Protein AF-A0A6V8KEJ3-F1 (afdb_monomer_lite)

Foldseek 3Di:
DAWACPVVVVLLVVADPVANVVSVVVNVLLVVCVVVLLFTWDWDQDPQRKIKIARHGPLDRHDQWIWIDHNPDTFIAGDVVLCVQAPVVLQVQLCVQQVHHRDHPDGHRDQDPSNSVSSSVSSVRRNVSSPDDD

pLDDT: mean 94.48, std 9.2, range [41.25, 98.75]

Structure (mmCIF, N/CA/C/O backbone):
data_AF-A0A6V8KEJ3-F1
#
_entry.id   AF-A0A6V8KEJ3-F1
#
loop_
_atom_site.group_PDB
_atom_site.id
_atom_site.type_symbol
_atom_site.label_atom_id
_atom_site.label_alt_id
_atom_site.label_comp_id
_atom_site.label_asym_id
_atom_site.label_entity_id
_atom_site.label_seq_id
_atom_site.pdbx_PDB_ins_code
_atom_site.Cartn_x
_atom_site.Cartn_y
_atom_site.Cartn_z
_atom_site.occupancy
_atom_site.B_iso_or_equiv
_atom_site.auth_seq_id
_atom_site.auth_comp_id
_atom_site.auth_asym_id
_atom_site.auth_atom_id
_atom_site.pdbx_PDB_model_num
ATOM 1 N N . MET A 1 1 ? -12.692 -4.244 -13.136 1.00 90.00 1 MET A N 1
ATOM 2 C CA . MET A 1 1 ? -11.832 -4.615 -11.987 1.00 90.00 1 MET A CA 1
ATOM 3 C C . MET A 1 1 ? -11.813 -6.137 -11.899 1.00 90.00 1 MET A C 1
ATOM 5 O O . MET A 1 1 ? -12.783 -6.740 -12.338 1.00 90.00 1 MET A O 1
ATOM 9 N N . TYR A 1 2 ? -10.733 -6.749 -11.419 1.00 96.62 2 TYR A N 1
ATOM 10 C CA . TYR A 1 2 ? -10.567 -8.205 -11.335 1.00 96.62 2 TYR A CA 1
ATOM 11 C C . TYR A 1 2 ? -10.425 -8.635 -9.869 1.00 96.62 2 TYR A C 1
ATOM 13 O O . TYR A 1 2 ? -9.788 -7.902 -9.111 1.00 96.62 2 TYR A O 1
ATOM 21 N N . PRO A 1 3 ? -10.986 -9.784 -9.458 1.00 96.56 3 PRO A N 1
ATOM 22 C CA . PRO A 1 3 ? -10.801 -10.297 -8.104 1.00 96.56 3 PRO A CA 1
ATOM 23 C C . PRO A 1 3 ? -9.359 -10.777 -7.879 1.00 96.56 3 PRO A C 1
ATOM 25 O O . PRO A 1 3 ? -8.720 -11.300 -8.797 1.00 96.56 3 PRO A O 1
ATOM 28 N N . GLY A 1 4 ? -8.866 -10.605 -6.653 1.00 97.19 4 GLY A N 1
ATOM 29 C CA . GLY A 1 4 ? -7.565 -11.096 -6.209 1.00 97.19 4 GLY A CA 1
ATOM 30 C C . GLY A 1 4 ? -6.362 -10.407 -6.859 1.00 97.19 4 GLY A C 1
ATOM 31 O O . GLY A 1 4 ? -6.473 -9.377 -7.535 1.00 97.19 4 GLY A O 1
ATOM 32 N N . SER A 1 5 ? -5.191 -11.011 -6.659 1.00 97.81 5 SER A N 1
ATOM 33 C CA . SER A 1 5 ? -3.888 -10.564 -7.169 1.00 97.81 5 SER A CA 1
ATOM 34 C C . SER A 1 5 ? -3.500 -11.173 -8.520 1.00 97.81 5 SER A C 1
ATOM 36 O O . SER A 1 5 ? -2.543 -10.714 -9.137 1.00 97.81 5 SER A O 1
ATOM 38 N N . GLY A 1 6 ? -4.216 -12.183 -9.031 1.00 97.56 6 GLY A N 1
ATOM 39 C CA . GLY A 1 6 ? -3.754 -12.980 -10.180 1.00 97.56 6 GLY A CA 1
ATOM 40 C C . GLY A 1 6 ? -3.442 -12.157 -11.440 1.00 97.56 6 GLY A C 1
ATOM 41 O O . GLY A 1 6 ? -2.420 -12.362 -12.093 1.00 97.56 6 GLY A O 1
ATOM 42 N N . LYS A 1 7 ? -4.276 -11.156 -11.762 1.00 96.44 7 LYS A N 1
ATOM 43 C CA . LYS A 1 7 ? -4.020 -10.245 -12.897 1.00 96.44 7 LYS A CA 1
ATOM 44 C C . LYS A 1 7 ? -2.881 -9.257 -12.641 1.00 96.44 7 LYS A C 1
ATOM 46 O O . LYS A 1 7 ? -2.324 -8.762 -13.623 1.00 96.44 7 LYS A O 1
ATOM 51 N N . PHE A 1 8 ? -2.582 -8.963 -11.376 1.00 97.62 8 PHE A N 1
ATOM 52 C CA . PHE A 1 8 ? -1.453 -8.140 -10.956 1.00 97.62 8 PHE A CA 1
ATOM 53 C C . PHE A 1 8 ? -0.150 -8.941 -11.040 1.00 97.62 8 PHE A C 1
ATOM 55 O O . PHE A 1 8 ? 0.785 -8.475 -11.680 1.00 97.62 8 PHE A O 1
ATOM 62 N N . ARG A 1 9 ? -0.120 -10.186 -10.537 1.00 96.88 9 ARG A N 1
ATOM 63 C CA . ARG A 1 9 ? 1.034 -11.096 -10.681 1.00 96.88 9 ARG A CA 1
ATOM 64 C C . ARG A 1 9 ? 1.427 -11.298 -12.143 1.00 96.88 9 ARG A C 1
ATOM 66 O O . ARG A 1 9 ? 2.577 -11.075 -12.492 1.00 96.88 9 ARG A O 1
ATOM 73 N N . ALA A 1 10 ? 0.456 -11.563 -13.017 1.00 95.12 10 ALA A N 1
ATOM 74 C CA . ALA A 1 10 ? 0.720 -11.678 -14.454 1.00 95.12 10 ALA A CA 1
ATOM 75 C C . ALA A 1 10 ? 1.298 -10.392 -15.086 1.00 95.12 10 ALA A C 1
ATOM 77 O O . ALA A 1 10 ? 1.974 -10.457 -16.107 1.00 95.12 10 ALA A O 1
ATOM 78 N N . ALA A 1 11 ? 1.010 -9.213 -14.519 1.00 93.06 11 ALA A N 1
ATOM 79 C CA . ALA A 1 11 ? 1.604 -7.955 -14.972 1.00 93.06 11 ALA A CA 1
ATOM 80 C C . ALA A 1 11 ? 3.029 -7.762 -14.420 1.00 93.06 11 ALA A C 1
ATOM 82 O O . ALA A 1 11 ? 3.881 -7.209 -15.110 1.00 93.06 11 ALA A O 1
ATOM 83 N N . MET A 1 12 ? 3.310 -8.260 -13.211 1.00 93.69 12 MET A N 1
ATOM 84 C CA . MET A 1 12 ? 4.653 -8.244 -12.621 1.00 93.69 12 MET A CA 1
ATOM 85 C C . MET A 1 12 ? 5.661 -9.075 -13.415 1.00 93.69 12 MET A C 1
ATOM 87 O O . MET A 1 12 ? 6.820 -8.681 -13.492 1.00 93.69 12 MET A O 1
ATOM 91 N N . ASP A 1 13 ? 5.229 -10.177 -14.033 1.00 90.88 13 ASP A N 1
ATOM 92 C CA . ASP A 1 13 ? 6.097 -11.013 -14.880 1.00 90.88 13 ASP A CA 1
ATOM 93 C C . ASP A 1 13 ? 6.652 -10.241 -16.092 1.00 90.88 13 ASP A C 1
ATOM 95 O O . ASP A 1 13 ? 7.681 -10.604 -16.655 1.00 90.88 13 ASP A O 1
ATOM 99 N N . GLN A 1 14 ? 5.984 -9.148 -16.477 1.00 90.50 14 GLN A N 1
ATOM 100 C CA . GLN A 1 14 ? 6.393 -8.245 -17.556 1.00 90.50 14 GLN A CA 1
ATOM 101 C C . GLN A 1 14 ? 7.065 -6.965 -17.033 1.00 90.50 14 GLN A C 1
ATOM 103 O O . GLN A 1 14 ? 7.455 -6.106 -17.826 1.00 90.50 14 GLN A O 1
ATOM 108 N N . ALA A 1 15 ? 7.176 -6.799 -15.712 1.00 92.31 15 ALA A N 1
ATOM 109 C CA . ALA A 1 15 ? 7.758 -5.607 -15.116 1.00 92.31 15 ALA A CA 1
ATOM 110 C C . ALA A 1 15 ? 9.294 -5.618 -15.237 1.00 92.31 15 ALA A C 1
ATOM 112 O O . ALA A 1 15 ? 9.915 -6.686 -15.155 1.00 92.31 15 ALA A O 1
ATOM 113 N N . PRO A 1 16 ? 9.923 -4.434 -15.367 1.00 94.50 16 PRO A N 1
ATOM 114 C CA . PRO A 1 16 ? 11.373 -4.287 -15.306 1.00 94.50 16 PRO A CA 1
ATOM 115 C C . PRO A 1 16 ? 11.993 -4.985 -14.087 1.00 94.50 16 PRO A C 1
ATOM 117 O O . PRO A 1 16 ? 11.424 -4.976 -12.992 1.00 94.50 16 PRO A O 1
ATOM 120 N N . ALA A 1 17 ? 13.163 -5.599 -14.280 1.00 94.38 17 ALA A N 1
ATOM 121 C CA . ALA A 1 17 ? 13.802 -6.457 -13.280 1.00 94.38 17 ALA A CA 1
ATOM 122 C C . ALA A 1 17 ? 14.095 -5.738 -11.949 1.00 94.38 17 ALA A C 1
ATOM 124 O O . ALA A 1 17 ? 14.042 -6.356 -10.890 1.00 94.38 17 ALA A O 1
ATOM 125 N N . ASP A 1 18 ? 14.344 -4.429 -11.988 1.00 94.31 18 ASP A N 1
ATOM 126 C CA . ASP A 1 18 ? 14.558 -3.569 -10.821 1.00 94.31 18 ASP A CA 1
ATOM 127 C C . ASP A 1 18 ? 13.282 -3.347 -9.986 1.00 9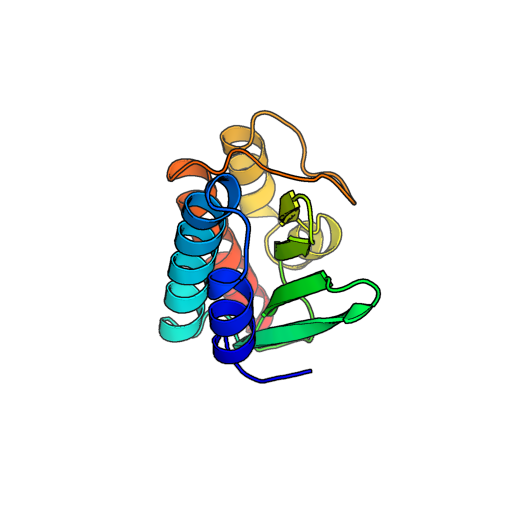4.31 18 ASP A C 1
ATOM 129 O O . ASP A 1 18 ? 13.360 -3.096 -8.783 1.00 94.31 18 ASP A O 1
ATOM 133 N N . GLN A 1 19 ? 12.097 -3.491 -10.586 1.00 95.81 19 GLN A N 1
ATOM 134 C CA . GLN A 1 19 ? 10.806 -3.341 -9.904 1.00 95.81 19 GLN A CA 1
ATOM 135 C C . GLN A 1 19 ? 10.309 -4.646 -9.274 1.00 95.81 19 GLN A C 1
ATOM 137 O O . GLN A 1 19 ? 9.569 -4.617 -8.284 1.00 95.81 19 GLN A O 1
ATOM 142 N N . GLN A 1 20 ? 10.701 -5.797 -9.830 1.00 95.25 20 GLN A N 1
ATOM 143 C CA . GLN A 1 20 ? 10.188 -7.106 -9.419 1.00 95.25 20 GLN A CA 1
ATOM 144 C C . GLN A 1 20 ? 10.385 -7.420 -7.924 1.00 95.25 20 GLN A C 1
ATOM 146 O O . GLN A 1 20 ? 9.434 -7.930 -7.324 1.00 95.25 20 GLN A O 1
ATOM 151 N N . PRO A 1 21 ? 11.528 -7.105 -7.273 1.00 96.00 21 PRO A N 1
ATOM 152 C CA . PRO A 1 21 ? 11.703 -7.380 -5.847 1.00 96.00 21 PRO A CA 1
ATOM 153 C C . PRO A 1 21 ? 10.692 -6.638 -4.966 1.00 96.00 21 PRO A C 1
ATOM 155 O O . PRO A 1 21 ? 10.097 -7.234 -4.066 1.00 96.00 21 PRO A O 1
ATOM 158 N N . LEU A 1 22 ? 10.454 -5.351 -5.249 1.00 97.25 22 LEU A N 1
ATOM 159 C CA . LEU A 1 22 ? 9.480 -4.543 -4.515 1.00 97.25 22 LEU A CA 1
ATOM 160 C C . LEU A 1 22 ? 8.052 -5.034 -4.774 1.00 97.25 22 LEU A C 1
ATOM 162 O O . LEU A 1 22 ? 7.291 -5.228 -3.828 1.00 97.25 22 LEU A O 1
ATOM 166 N N . LEU A 1 23 ? 7.697 -5.265 -6.042 1.00 98.12 23 LEU A N 1
ATOM 167 C CA . LEU A 1 23 ? 6.367 -5.743 -6.423 1.00 98.12 23 LEU A CA 1
ATOM 168 C C . LEU A 1 23 ? 6.050 -7.100 -5.793 1.00 98.12 23 LEU A C 1
ATOM 170 O O . LEU A 1 23 ? 4.939 -7.298 -5.304 1.00 98.12 23 LEU A O 1
ATOM 174 N N . ARG A 1 24 ? 7.027 -8.013 -5.756 1.00 97.94 24 ARG A N 1
ATOM 175 C CA . ARG A 1 24 ? 6.893 -9.319 -5.102 1.00 97.94 24 ARG A CA 1
ATOM 176 C C . ARG A 1 24 ? 6.647 -9.156 -3.611 1.00 97.94 24 ARG A C 1
ATOM 178 O O . ARG A 1 24 ? 5.623 -9.623 -3.132 1.00 97.94 24 ARG A O 1
ATOM 185 N N . ARG A 1 25 ? 7.496 -8.393 -2.914 1.00 98.06 25 ARG A N 1
ATOM 186 C CA . ARG A 1 25 ? 7.335 -8.124 -1.476 1.00 98.06 25 ARG A CA 1
ATOM 187 C C . ARG A 1 25 ? 5.955 -7.548 -1.142 1.00 98.06 25 ARG A C 1
ATOM 189 O O . ARG A 1 25 ? 5.305 -8.019 -0.215 1.00 98.06 25 ARG A O 1
ATOM 196 N N . LEU A 1 26 ? 5.507 -6.540 -1.891 1.00 98.62 26 LEU A N 1
ATOM 197 C CA . LEU A 1 26 ? 4.214 -5.891 -1.663 1.00 98.62 26 LEU A CA 1
ATOM 198 C C . LEU A 1 26 ? 3.028 -6.811 -1.973 1.00 98.62 26 LEU A C 1
ATOM 200 O O . LEU A 1 26 ? 2.037 -6.791 -1.248 1.00 98.62 26 LEU A O 1
ATOM 204 N N . THR A 1 27 ? 3.125 -7.621 -3.028 1.00 98.62 27 THR A N 1
ATOM 205 C CA . THR A 1 27 ? 2.061 -8.562 -3.405 1.00 98.62 27 THR A CA 1
ATOM 206 C C . THR A 1 27 ? 1.952 -9.701 -2.400 1.00 98.62 27 THR A C 1
ATOM 208 O O . THR A 1 27 ? 0.847 -10.005 -1.964 1.00 98.62 27 THR A O 1
ATOM 211 N N . ASP A 1 28 ? 3.080 -10.274 -1.975 1.00 98.62 28 ASP A N 1
ATOM 212 C CA . ASP A 1 28 ? 3.110 -11.347 -0.977 1.00 98.62 28 ASP A CA 1
ATOM 213 C C . ASP A 1 28 ? 2.525 -10.862 0.361 1.00 98.62 28 ASP A C 1
ATOM 215 O O . ASP A 1 28 ? 1.718 -11.554 0.977 1.00 98.62 28 ASP A O 1
ATOM 219 N N . TRP A 1 29 ? 2.867 -9.642 0.790 1.00 98.75 29 TRP A N 1
ATOM 220 C CA . TRP A 1 29 ? 2.258 -9.017 1.969 1.00 98.75 29 TRP A CA 1
ATOM 221 C C . TRP A 1 29 ? 0.745 -8.813 1.808 1.00 98.75 29 TRP A C 1
ATOM 223 O O . TRP A 1 29 ? -0.025 -9.140 2.710 1.00 98.75 29 TRP A O 1
ATOM 233 N N . ALA A 1 30 ? 0.298 -8.302 0.661 1.00 98.69 30 ALA A N 1
ATOM 234 C CA . ALA A 1 30 ? -1.119 -8.057 0.411 1.00 98.69 30 ALA A CA 1
ATOM 235 C C . ALA A 1 30 ? -1.943 -9.359 0.418 1.00 98.69 30 ALA A C 1
ATOM 237 O O . ALA A 1 30 ? -3.054 -9.380 0.942 1.00 98.69 30 ALA A O 1
ATOM 238 N N . GLU A 1 31 ? -1.392 -10.451 -0.114 1.00 98.75 31 GLU A N 1
ATOM 239 C CA . GLU A 1 31 ? -2.015 -11.780 -0.078 1.00 98.75 31 GLU A CA 1
ATOM 240 C C . GLU A 1 31 ? -2.070 -12.370 1.331 1.00 98.75 31 GLU A C 1
ATOM 242 O O . GLU A 1 31 ? -3.049 -13.028 1.671 1.00 98.75 31 GLU A O 1
ATOM 247 N N . GLN A 1 32 ? -1.080 -12.095 2.185 1.00 98.62 32 GLN A N 1
ATOM 248 C CA . GLN A 1 32 ? -1.149 -12.485 3.597 1.00 98.62 32 GLN A CA 1
ATOM 249 C C .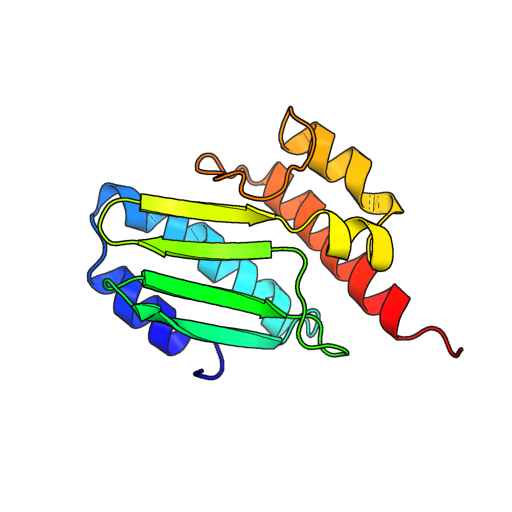 GLN A 1 32 ? -2.297 -11.778 4.330 1.00 98.62 32 GLN A C 1
ATOM 251 O O . GLN A 1 32 ? -2.967 -12.396 5.156 1.00 98.62 32 GLN A O 1
ATOM 256 N N . LEU A 1 33 ? -2.563 -10.504 4.017 1.00 98.50 33 LEU A N 1
ATOM 257 C CA . LEU A 1 33 ? -3.719 -9.792 4.571 1.00 98.50 33 LEU A CA 1
ATOM 258 C C . LEU A 1 33 ? -5.048 -10.400 4.103 1.00 98.50 33 LEU A C 1
ATOM 260 O O . LEU A 1 33 ? -5.977 -10.522 4.902 1.00 98.50 33 LEU A O 1
ATOM 264 N N . ASP A 1 34 ? -5.135 -10.768 2.823 1.00 98.31 34 ASP A N 1
ATOM 265 C CA . ASP A 1 34 ? -6.324 -11.377 2.207 1.00 98.31 34 ASP A CA 1
ATOM 266 C C . ASP A 1 34 ? -6.612 -12.747 2.828 1.00 98.31 34 ASP A C 1
ATOM 268 O O . ASP A 1 34 ? -7.718 -13.011 3.294 1.00 98.31 34 ASP A O 1
ATOM 272 N N . ALA A 1 35 ? -5.574 -13.580 2.951 1.00 98.25 35 ALA A N 1
ATOM 273 C CA . ALA A 1 35 ? -5.650 -14.891 3.589 1.00 98.25 35 ALA A CA 1
ATOM 274 C C . ALA A 1 35 ? -6.051 -14.806 5.072 1.00 98.25 35 ALA A C 1
ATOM 276 O O . ALA A 1 35 ? -6.709 -15.706 5.589 1.00 98.25 35 ALA A O 1
ATOM 277 N N . ALA A 1 36 ? -5.690 -13.717 5.755 1.00 97.31 36 ALA A N 1
ATOM 278 C CA . ALA A 1 36 ? -6.103 -13.447 7.128 1.00 97.31 36 ALA A CA 1
ATOM 279 C C . ALA A 1 36 ? -7.510 -12.824 7.246 1.00 97.31 36 ALA A C 1
ATOM 281 O O . ALA A 1 36 ? -7.927 -12.473 8.350 1.00 97.31 36 ALA A O 1
ATOM 282 N N . GLY A 1 37 ? -8.230 -12.638 6.133 1.00 96.62 37 GLY A N 1
ATOM 283 C CA . GLY A 1 37 ? -9.559 -12.023 6.102 1.00 96.62 37 GLY A CA 1
ATOM 284 C C . GLY A 1 37 ? -9.567 -10.531 6.448 1.00 96.62 37 GLY A C 1
ATOM 285 O O . GLY A 1 37 ? -10.626 -9.971 6.730 1.00 96.62 37 GLY A O 1
ATOM 286 N N . MET A 1 38 ? -8.401 -9.873 6.452 1.00 97.44 38 MET A N 1
ATOM 287 C CA . MET A 1 38 ? -8.290 -8.452 6.796 1.00 97.44 38 MET A CA 1
ATOM 288 C C . MET A 1 38 ? -8.626 -7.532 5.620 1.00 97.44 38 MET A C 1
ATOM 290 O O . MET A 1 38 ? -8.972 -6.367 5.815 1.00 97.44 38 MET A O 1
ATOM 294 N N . VAL A 1 39 ? -8.505 -8.041 4.397 1.00 98.19 39 VAL A N 1
ATOM 295 C CA . VAL A 1 39 ? -8.809 -7.315 3.166 1.00 98.19 39 VAL A CA 1
ATOM 296 C C . VAL A 1 39 ? -9.515 -8.230 2.176 1.00 98.19 39 VAL A C 1
ATOM 298 O O . VAL A 1 39 ? -9.522 -9.444 2.339 1.00 98.19 39 VAL A O 1
ATOM 301 N N . VAL A 1 40 ? -10.085 -7.622 1.141 1.00 98.00 40 VAL A N 1
ATOM 302 C CA . VAL A 1 40 ? -10.476 -8.281 -0.101 1.00 98.00 40 VAL A CA 1
ATOM 303 C C . VAL A 1 40 ? -9.622 -7.691 -1.213 1.00 98.00 40 VAL A C 1
ATOM 305 O O . VAL A 1 40 ? -9.748 -6.505 -1.549 1.00 98.00 40 VAL A O 1
ATOM 308 N N . LEU A 1 41 ? -8.740 -8.500 -1.795 1.00 98.25 41 LEU A N 1
ATOM 309 C CA . LEU A 1 41 ? -7.887 -8.046 -2.886 1.00 98.25 41 LEU A CA 1
ATOM 310 C C . LEU A 1 41 ? -8.672 -7.836 -4.177 1.00 98.25 41 LEU A C 1
ATOM 312 O O . LEU A 1 41 ? -9.433 -8.689 -4.639 1.00 98.25 41 LEU A O 1
ATOM 316 N N . LYS A 1 42 ? -8.413 -6.696 -4.817 1.00 98.12 42 LYS A N 1
ATOM 317 C CA . LYS A 1 42 ? -8.878 -6.407 -6.173 1.00 98.12 42 LYS A CA 1
ATOM 318 C C . LYS A 1 42 ? -7.730 -5.879 -7.023 1.00 98.12 42 LYS A C 1
ATOM 320 O O . LYS A 1 42 ? -6.971 -5.015 -6.594 1.00 98.12 42 LYS A O 1
ATOM 325 N N . THR A 1 43 ? -7.642 -6.336 -8.263 1.00 98.38 43 THR A N 1
ATOM 326 C CA . THR A 1 43 ? -6.730 -5.782 -9.265 1.00 98.38 43 THR A CA 1
ATOM 327 C C . THR A 1 43 ? -7.482 -4.832 -10.195 1.00 98.38 43 THR A C 1
ATOM 329 O O . THR A 1 43 ? -8.527 -5.176 -10.756 1.00 98.38 43 THR A O 1
ATOM 332 N N . TYR A 1 44 ? -6.932 -3.647 -10.440 1.00 96.81 44 TYR A N 1
ATOM 333 C CA . TYR A 1 44 ? -7.432 -2.719 -11.450 1.00 96.81 44 TYR A CA 1
ATOM 334 C C . TYR A 1 44 ? -6.390 -2.506 -12.551 1.00 96.81 44 TYR A C 1
ATOM 336 O O . TYR A 1 44 ? -5.223 -2.255 -12.279 1.00 96.81 44 TYR A O 1
ATOM 344 N N . ARG A 1 45 ? -6.820 -2.616 -13.812 1.00 94.88 45 ARG A N 1
ATOM 345 C CA . ARG A 1 45 ? -6.017 -2.236 -14.979 1.00 94.88 45 ARG A CA 1
ATOM 346 C C . ARG A 1 45 ? -6.506 -0.879 -15.452 1.00 94.88 45 ARG A C 1
ATOM 348 O O . ARG A 1 45 ? -7.639 -0.762 -15.916 1.00 94.88 45 ARG A O 1
ATOM 355 N N . GLY A 1 46 ? -5.670 0.129 -15.263 1.00 89.44 46 GLY A N 1
ATOM 356 C CA . GLY A 1 46 ? -5.911 1.487 -15.710 1.00 89.44 46 GLY A CA 1
ATOM 357 C C . GLY A 1 46 ? -5.432 1.726 -17.137 1.00 89.44 46 GLY A C 1
ATOM 358 O O . GLY A 1 46 ? -5.076 0.812 -17.882 1.00 89.44 46 GLY A O 1
ATOM 359 N N . LYS A 1 47 ? -5.415 3.006 -17.510 1.00 88.88 47 LYS A N 1
ATOM 360 C CA . LYS A 1 47 ? -4.811 3.477 -18.760 1.00 88.88 47 LYS A CA 1
ATOM 361 C C . LYS A 1 47 ? -3.281 3.397 -18.668 1.00 88.88 47 LYS A C 1
ATOM 363 O O . LYS A 1 47 ? -2.730 3.234 -17.583 1.00 88.88 47 LYS A O 1
ATOM 368 N N . ASN A 1 48 ? -2.597 3.548 -19.803 1.00 88.69 48 ASN A N 1
ATOM 369 C CA . ASN A 1 48 ? -1.133 3.670 -19.879 1.00 88.69 48 ASN A CA 1
ATOM 370 C C . ASN A 1 48 ? -0.364 2.501 -19.237 1.00 88.69 48 ASN A C 1
ATOM 372 O O . ASN A 1 48 ? 0.691 2.707 -18.643 1.00 88.69 48 ASN A O 1
ATOM 376 N N . ALA A 1 49 ? -0.914 1.285 -19.338 1.00 88.81 49 ALA A N 1
ATOM 377 C CA . ALA A 1 49 ? -0.340 0.068 -18.759 1.00 88.81 49 ALA A CA 1
ATOM 378 C C . ALA A 1 49 ? -0.084 0.152 -17.238 1.00 88.81 49 ALA A C 1
ATOM 380 O O . ALA A 1 49 ? 0.794 -0.527 -16.711 1.00 88.81 49 ALA A O 1
ATOM 381 N N . ILE A 1 50 ? -0.871 0.970 -16.530 1.00 95.00 50 ILE A N 1
ATOM 382 C CA . ILE A 1 50 ? -0.873 1.005 -15.069 1.00 95.00 50 ILE A CA 1
ATOM 383 C C . ILE A 1 50 ? -1.738 -0.148 -14.564 1.00 95.00 50 ILE A C 1
ATOM 385 O O . ILE A 1 50 ? -2.940 -0.199 -14.840 1.00 95.00 50 ILE A O 1
ATOM 389 N N . THR A 1 51 ? -1.150 -1.041 -13.779 1.00 97.50 51 THR A N 1
ATOM 390 C CA . THR A 1 51 ? -1.882 -2.062 -13.028 1.00 97.50 51 THR A CA 1
ATOM 391 C C . THR A 1 51 ? -1.761 -1.744 -11.545 1.00 97.50 51 THR A C 1
ATOM 393 O O . THR A 1 51 ? -0.678 -1.430 -11.060 1.00 97.50 51 THR A O 1
ATOM 396 N N . THR A 1 52 ? -2.864 -1.804 -10.804 1.00 98.12 52 THR A N 1
ATOM 397 C CA . THR A 1 52 ? -2.861 -1.595 -9.354 1.00 98.12 52 THR A CA 1
ATOM 398 C C . THR A 1 52 ? -3.437 -2.790 -8.618 1.00 98.12 52 THR A C 1
ATOM 400 O O . THR A 1 52 ? -4.395 -3.414 -9.083 1.00 98.12 52 THR A O 1
ATOM 403 N N . LEU A 1 53 ? -2.855 -3.094 -7.461 1.00 98.69 53 LEU A N 1
ATOM 404 C CA . LEU A 1 53 ? -3.403 -4.030 -6.488 1.00 98.69 53 LEU A CA 1
ATOM 405 C C . LEU A 1 53 ? -3.975 -3.234 -5.317 1.00 98.69 53 LEU A C 1
ATOM 407 O O . LEU A 1 53 ? -3.342 -2.316 -4.788 1.00 98.69 53 LEU A O 1
ATOM 411 N N . LEU A 1 54 ? -5.205 -3.575 -4.953 1.00 98.44 54 LEU A N 1
ATOM 412 C CA . LEU A 1 54 ? -6.039 -2.839 -4.018 1.00 98.44 54 LEU A CA 1
ATOM 413 C C . LEU A 1 54 ? -6.419 -3.762 -2.852 1.00 98.44 54 LEU A C 1
ATOM 415 O O . LEU A 1 54 ? -7.382 -4.519 -2.983 1.00 98.44 54 LEU A O 1
ATOM 419 N N . PRO A 1 55 ? -5.697 -3.706 -1.722 1.00 98.25 55 PRO A N 1
ATOM 420 C CA . PRO A 1 55 ? -6.129 -4.309 -0.465 1.00 98.25 55 PRO A CA 1
ATOM 421 C C . PRO A 1 55 ? -7.273 -3.474 0.124 1.00 98.25 55 PRO A C 1
ATOM 423 O O . PRO A 1 55 ? -7.051 -2.475 0.806 1.00 98.25 55 PRO A O 1
ATOM 426 N N . ARG A 1 56 ? -8.518 -3.818 -0.222 1.00 97.88 56 ARG A N 1
ATOM 427 C CA . ARG A 1 56 ? -9.716 -3.102 0.247 1.00 97.88 56 ARG A CA 1
ATOM 428 C C . ARG A 1 56 ? -10.205 -3.702 1.558 1.00 97.88 56 ARG A C 1
ATOM 430 O O . ARG A 1 56 ? -10.123 -4.908 1.741 1.00 97.88 56 ARG A O 1
ATOM 437 N N . LEU A 1 57 ? -10.736 -2.881 2.453 1.00 97.06 57 LEU A N 1
ATOM 438 C CA . LEU A 1 57 ? -11.404 -3.355 3.659 1.00 97.06 57 LEU A CA 1
ATOM 439 C C . LEU A 1 57 ? -12.660 -4.162 3.273 1.00 97.06 57 LEU A C 1
ATOM 441 O O . LEU A 1 57 ? -13.334 -3.800 2.312 1.00 97.06 57 LEU A O 1
ATOM 445 N N . PRO A 1 58 ? -13.028 -5.224 4.009 1.00 94.69 58 PRO A N 1
ATOM 446 C CA . PRO A 1 58 ? -14.206 -6.029 3.669 1.00 94.69 58 PRO A CA 1
ATOM 447 C C . PRO A 1 58 ? -15.535 -5.260 3.743 1.00 94.69 58 PRO A C 1
ATOM 449 O O . PRO A 1 58 ? -16.504 -5.633 3.088 1.00 94.69 58 PRO A O 1
ATOM 452 N N . THR A 1 59 ? -15.589 -4.190 4.540 1.00 90.44 59 THR A N 1
ATOM 453 C CA . THR A 1 59 ? -16.814 -3.437 4.851 1.00 90.44 59 THR A CA 1
ATOM 454 C C . THR A 1 59 ? -17.056 -2.231 3.944 1.00 90.44 59 THR A C 1
ATOM 456 O O . THR A 1 59 ? -18.122 -1.624 4.008 1.00 90.44 59 THR A O 1
ATOM 459 N N . GLU A 1 60 ? -16.093 -1.851 3.103 1.00 89.50 60 GLU A N 1
ATOM 460 C CA . GLU A 1 60 ? -16.229 -0.711 2.198 1.00 89.50 60 GLU A CA 1
ATOM 461 C C . GLU A 1 60 ? -15.299 -0.828 0.991 1.00 89.50 60 GLU A C 1
ATOM 463 O O . GLU A 1 60 ? -14.258 -1.474 1.041 1.00 89.50 60 GLU A O 1
ATOM 468 N N . ASP A 1 61 ? -15.601 -0.122 -0.097 1.00 89.50 61 ASP A N 1
ATOM 469 C CA . ASP A 1 61 ? -14.719 -0.094 -1.268 1.00 89.50 61 ASP A CA 1
ATOM 470 C C . ASP A 1 61 ? -13.532 0.880 -1.087 1.00 89.50 61 ASP A C 1
ATOM 472 O O . ASP A 1 61 ? -13.172 1.631 -1.990 1.00 89.50 61 ASP A O 1
ATOM 476 N N . ALA A 1 62 ? -12.884 0.877 0.083 1.00 94.50 62 ALA A N 1
ATOM 477 C CA . ALA A 1 62 ? -11.703 1.679 0.426 1.00 94.50 62 ALA A CA 1
ATOM 478 C C . ALA A 1 62 ? -10.616 0.818 1.084 1.00 94.50 62 ALA A C 1
ATOM 480 O O . ALA A 1 62 ? -10.903 -0.244 1.618 1.00 94.50 62 ALA A O 1
ATOM 481 N N . GLY A 1 63 ? -9.359 1.255 1.031 1.00 96.50 63 GLY A N 1
ATOM 482 C CA . GLY A 1 63 ? -8.221 0.561 1.639 1.00 96.50 63 GLY A CA 1
ATOM 483 C C . GLY A 1 63 ? -7.180 1.557 2.130 1.00 96.50 63 GLY A C 1
ATOM 484 O O . GLY A 1 63 ? -7.125 2.683 1.636 1.00 96.50 63 GLY A O 1
ATOM 485 N N . LEU A 1 64 ? -6.356 1.160 3.100 1.00 98.06 64 LEU A N 1
ATOM 486 C CA . LEU A 1 64 ? -5.305 2.030 3.643 1.00 98.06 64 LEU A CA 1
ATOM 487 C C . LEU A 1 64 ? -4.177 2.267 2.635 1.00 98.06 64 LEU A C 1
ATOM 489 O O . LEU A 1 64 ? -3.490 3.285 2.697 1.00 98.06 64 LEU A O 1
ATOM 493 N N . ALA A 1 65 ? -3.999 1.335 1.698 1.00 98.25 65 ALA A N 1
ATOM 494 C CA . ALA A 1 65 ? -2.907 1.344 0.745 1.00 98.25 65 ALA A CA 1
ATOM 495 C C . ALA A 1 65 ? -3.349 0.962 -0.673 1.00 98.25 65 ALA A C 1
ATOM 497 O O . ALA A 1 65 ? -4.386 0.341 -0.902 1.00 98.25 65 ALA A O 1
ATOM 498 N N . THR A 1 66 ? -2.528 1.317 -1.652 1.00 98.50 66 THR A N 1
ATOM 499 C CA . THR A 1 66 ? -2.611 0.828 -3.028 1.00 98.50 66 THR A CA 1
ATOM 500 C C . THR A 1 66 ? -1.209 0.566 -3.544 1.00 98.50 66 THR A C 1
ATOM 502 O O . THR A 1 66 ? -0.311 1.386 -3.359 1.00 98.50 66 THR A O 1
ATOM 505 N N . ILE A 1 67 ? -1.026 -0.577 -4.196 1.00 98.62 67 ILE A N 1
ATOM 506 C CA . ILE A 1 67 ? 0.241 -0.957 -4.813 1.00 98.62 67 ILE A CA 1
ATOM 507 C C . ILE A 1 67 ? 0.129 -0.649 -6.301 1.00 98.62 67 ILE A C 1
ATOM 509 O O . ILE A 1 67 ? -0.798 -1.113 -6.967 1.00 98.62 67 ILE A O 1
ATOM 513 N N . TYR A 1 68 ? 1.066 0.137 -6.813 1.00 98.12 68 TYR A N 1
ATOM 514 C CA . TYR A 1 68 ? 1.123 0.539 -8.209 1.00 98.12 68 TYR A CA 1
ATOM 515 C C . TYR A 1 68 ? 2.250 -0.193 -8.928 1.00 98.12 68 TYR A C 1
ATOM 517 O O . TYR A 1 68 ? 3.391 -0.211 -8.465 1.00 98.12 68 TYR A O 1
ATOM 525 N N . GLN A 1 69 ? 1.914 -0.733 -10.093 1.00 97.06 69 GLN A N 1
ATOM 526 C CA . GLN A 1 69 ? 2.840 -1.136 -11.138 1.00 97.06 69 GLN A CA 1
ATOM 527 C C . GLN A 1 69 ? 2.564 -0.233 -12.346 1.00 97.06 69 GLN A C 1
ATOM 529 O O . GLN A 1 69 ? 1.538 -0.345 -13.013 1.00 97.06 69 GLN A O 1
ATOM 534 N N . GLU A 1 70 ? 3.467 0.708 -12.592 1.00 95.00 70 GLU A N 1
ATOM 535 C CA . GLU A 1 70 ? 3.500 1.557 -13.781 1.00 95.00 70 GLU A CA 1
ATOM 536 C C . GLU A 1 70 ? 4.624 1.062 -14.711 1.00 95.00 70 GLU A C 1
ATOM 538 O O . GLU A 1 70 ? 5.534 0.367 -14.257 1.00 95.00 70 GLU A O 1
ATOM 543 N N . PRO A 1 71 ? 4.649 1.446 -16.001 1.00 91.88 71 PRO A N 1
ATOM 544 C CA . PRO A 1 71 ? 5.703 1.003 -16.921 1.00 91.88 71 PRO A CA 1
ATOM 545 C C . PRO A 1 71 ? 7.134 1.303 -16.449 1.00 91.88 71 PRO A C 1
ATOM 547 O O . PRO A 1 71 ? 8.061 0.558 -16.749 1.00 91.88 71 PRO A O 1
ATOM 550 N N . LYS A 1 72 ? 7.323 2.404 -15.711 1.00 91.75 72 LYS A N 1
ATOM 551 C CA . LYS A 1 72 ? 8.640 2.899 -15.276 1.00 91.75 72 LYS A CA 1
ATOM 552 C C . LYS A 1 72 ? 8.789 2.999 -13.755 1.00 91.75 72 LYS A C 1
ATOM 554 O O . LYS A 1 72 ? 9.762 3.582 -13.286 1.00 91.75 72 LYS A O 1
ATOM 559 N N . ALA A 1 73 ? 7.816 2.518 -12.983 1.00 94.81 73 ALA A N 1
ATOM 560 C CA . ALA A 1 73 ? 7.865 2.622 -11.532 1.00 94.81 73 ALA A CA 1
ATOM 561 C C . ALA A 1 73 ? 6.989 1.574 -10.847 1.00 94.81 73 ALA A C 1
ATOM 563 O O . ALA A 1 73 ? 5.870 1.305 -11.274 1.00 94.81 73 ALA A O 1
ATOM 564 N N . ALA A 1 74 ? 7.461 1.101 -9.699 1.00 97.31 74 ALA A N 1
ATOM 565 C CA . ALA A 1 74 ? 6.650 0.411 -8.711 1.00 97.31 74 ALA A CA 1
ATOM 566 C C . ALA A 1 74 ? 6.683 1.199 -7.402 1.00 97.31 74 ALA A C 1
ATOM 568 O O . ALA A 1 74 ? 7.732 1.726 -7.021 1.00 97.31 74 ALA A O 1
ATOM 569 N N . TYR A 1 75 ? 5.539 1.324 -6.735 1.00 98.25 75 TYR A N 1
ATOM 570 C CA . TYR A 1 75 ? 5.459 2.011 -5.448 1.00 98.25 75 TYR A CA 1
ATOM 571 C C . TYR A 1 75 ? 4.206 1.624 -4.665 1.00 98.25 75 TYR A C 1
ATOM 573 O O . TYR A 1 75 ? 3.201 1.178 -5.220 1.00 98.25 75 TYR A O 1
ATOM 581 N N . LEU A 1 76 ? 4.275 1.844 -3.359 1.00 98.44 76 LEU A N 1
ATOM 582 C CA . LEU A 1 76 ? 3.138 1.848 -2.456 1.00 98.44 76 LEU A CA 1
ATOM 583 C C . LEU A 1 76 ? 2.635 3.288 -2.301 1.00 98.44 76 LEU A C 1
ATOM 585 O O . LEU A 1 76 ? 3.429 4.223 -2.202 1.00 98.44 76 LEU A O 1
ATOM 589 N N . GLN A 1 77 ? 1.324 3.473 -2.264 1.00 98.44 77 GLN A N 1
ATOM 590 C CA . GLN A 1 77 ? 0.696 4.738 -1.898 1.00 98.44 77 GLN A CA 1
ATOM 591 C C . GLN A 1 77 ? -0.252 4.501 -0.728 1.00 98.44 77 GLN A C 1
ATOM 593 O O . GLN A 1 77 ? -1.015 3.534 -0.741 1.00 98.44 77 GLN A O 1
ATOM 598 N N . LEU A 1 78 ? -0.204 5.385 0.266 1.00 98.44 78 LEU A N 1
ATOM 599 C CA . LEU A 1 78 ? -1.064 5.348 1.447 1.00 98.44 78 LEU A CA 1
ATOM 600 C C . LEU A 1 78 ? -2.168 6.405 1.346 1.00 98.44 78 LEU A C 1
ATOM 602 O O . LEU A 1 78 ? -1.997 7.437 0.693 1.00 98.44 78 LEU A O 1
ATOM 606 N N . TRP A 1 79 ? -3.303 6.143 1.994 1.00 97.69 79 TRP A N 1
ATOM 607 C CA . TRP A 1 79 ? -4.491 6.997 1.939 1.00 97.69 79 TRP A CA 1
ATOM 608 C C . TRP A 1 79 ? -4.793 7.623 3.310 1.00 97.69 79 TRP A C 1
ATOM 610 O O . TRP A 1 79 ? -5.528 7.018 4.096 1.00 97.69 79 TRP A O 1
ATOM 620 N N . PRO A 1 80 ? -4.272 8.832 3.614 1.00 96.56 80 PRO A N 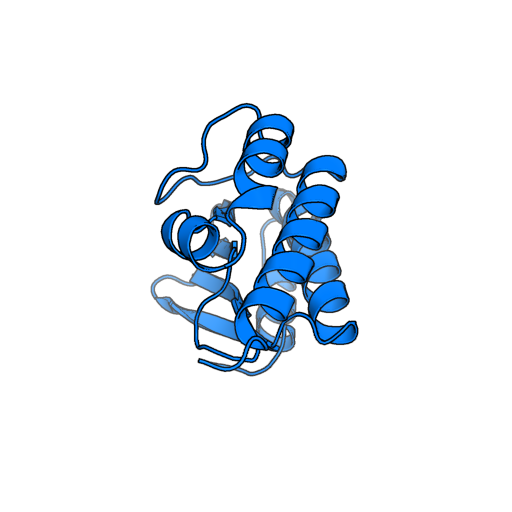1
ATOM 621 C CA . PRO A 1 80 ? -4.428 9.454 4.932 1.00 96.56 80 PRO A CA 1
ATOM 622 C C . PRO A 1 80 ? -5.890 9.594 5.381 1.00 96.56 80 PRO A C 1
ATOM 624 O O . PRO A 1 80 ? -6.198 9.409 6.555 1.00 96.56 80 PRO A O 1
ATOM 627 N N . SER A 1 81 ? -6.817 9.849 4.451 1.00 95.94 81 SER A N 1
ATOM 628 C CA . SER A 1 81 ? -8.251 9.933 4.760 1.00 95.94 81 SER A CA 1
ATOM 629 C C . SER A 1 81 ? -8.847 8.608 5.251 1.00 95.94 81 SER A C 1
ATOM 631 O O . SER A 1 81 ? -9.742 8.614 6.094 1.00 95.94 81 SER A O 1
ATOM 633 N N . VAL A 1 82 ? -8.345 7.469 4.764 1.00 96.62 82 VAL A N 1
ATOM 634 C CA . VAL A 1 82 ? -8.787 6.144 5.220 1.00 96.62 82 VAL A CA 1
ATOM 635 C C . VAL A 1 82 ? -8.155 5.818 6.571 1.00 96.62 82 VAL A C 1
ATOM 637 O O . VAL A 1 82 ? -8.851 5.302 7.442 1.00 96.62 82 VAL A O 1
ATOM 640 N N . PHE A 1 83 ? -6.891 6.199 6.798 1.00 97.06 83 PHE A N 1
ATOM 641 C CA . PHE A 1 83 ? -6.266 6.113 8.124 1.00 97.06 83 PHE A CA 1
ATOM 642 C C . PHE A 1 83 ? -7.061 6.889 9.171 1.00 97.06 83 PHE A C 1
ATOM 644 O O . PHE A 1 83 ? -7.444 6.309 10.179 1.00 97.06 83 PHE A O 1
ATOM 651 N N . ALA A 1 84 ? -7.394 8.153 8.908 1.00 95.38 84 ALA A N 1
ATOM 652 C CA . ALA A 1 84 ? -8.149 8.980 9.849 1.00 95.38 84 ALA A CA 1
ATOM 653 C C . ALA A 1 84 ? -9.500 8.358 10.245 1.00 95.38 84 ALA A C 1
ATOM 655 O O . ALA A 1 84 ? -9.911 8.453 11.399 1.00 95.38 84 ALA A O 1
ATOM 656 N N . ARG A 1 85 ? -10.184 7.697 9.301 1.00 95.19 85 ARG A N 1
ATOM 657 C CA . ARG A 1 85 ? -11.486 7.061 9.545 1.00 95.19 85 ARG A CA 1
ATOM 658 C C . ARG A 1 85 ? -11.382 5.687 10.206 1.00 95.19 85 ARG A C 1
ATOM 660 O O . ARG A 1 85 ? -12.270 5.324 10.971 1.00 95.19 85 ARG A O 1
ATOM 667 N N . ARG A 1 86 ? -10.373 4.887 9.850 1.00 96.38 86 ARG A N 1
ATOM 668 C CA . ARG A 1 86 ? -10.347 3.447 10.159 1.00 96.38 86 ARG A CA 1
ATOM 669 C C . ARG A 1 86 ? -9.189 3.014 11.039 1.00 96.38 86 ARG A C 1
ATOM 671 O O . ARG A 1 86 ? -9.366 2.096 11.824 1.00 96.38 86 ARG A O 1
ATOM 678 N N . ALA A 1 87 ? -8.037 3.660 10.929 1.00 97.12 87 ALA A N 1
ATOM 679 C CA . ALA A 1 87 ? -6.857 3.312 11.709 1.00 97.12 87 ALA A CA 1
ATOM 680 C C . ALA A 1 87 ? -6.164 4.541 12.336 1.00 97.12 87 ALA A C 1
ATOM 682 O O . ALA A 1 87 ? -4.956 4.722 12.140 1.00 97.12 87 ALA A O 1
ATOM 683 N N . PRO A 1 88 ? -6.895 5.432 13.041 1.00 97.38 88 PRO A N 1
ATOM 684 C CA . PRO A 1 88 ? -6.308 6.658 13.571 1.00 97.38 88 PRO A CA 1
ATOM 685 C C . PRO A 1 88 ? -5.240 6.390 14.637 1.00 97.38 88 PRO A C 1
ATOM 687 O O . PRO A 1 88 ? -4.298 7.173 14.751 1.00 97.38 88 PRO A O 1
ATOM 690 N N . LYS A 1 89 ? -5.336 5.290 15.397 1.00 97.88 89 LYS A N 1
ATOM 691 C CA . LYS A 1 89 ? -4.359 4.962 16.450 1.00 97.88 89 LYS A CA 1
ATOM 692 C C . LYS A 1 89 ? -3.045 4.455 15.860 1.00 97.88 89 LYS A C 1
ATOM 694 O O . LYS A 1 89 ? -1.990 4.665 16.452 1.00 97.88 89 LYS A O 1
ATOM 699 N N . SER A 1 90 ? -3.098 3.823 14.690 1.00 98.06 90 SER A N 1
ATOM 700 C CA . SER A 1 90 ? -1.919 3.288 14.007 1.00 98.06 90 SER A CA 1
ATOM 701 C C . SER A 1 90 ? -1.155 4.327 13.182 1.00 98.06 90 SER A C 1
ATOM 703 O O . SER A 1 90 ? -0.007 4.071 12.821 1.00 98.06 90 SER A O 1
ATOM 705 N N . LEU A 1 91 ? -1.746 5.491 12.883 1.00 96.81 91 LEU A N 1
ATOM 706 C CA . LEU A 1 91 ? -1.141 6.482 11.984 1.00 96.81 91 LEU A CA 1
ATOM 707 C C . LEU A 1 91 ? 0.247 6.938 12.460 1.00 96.81 91 LEU A C 1
ATOM 709 O O . LEU A 1 91 ? 1.190 6.913 11.676 1.00 96.81 91 LEU A O 1
ATOM 713 N N . ALA A 1 92 ? 0.400 7.257 13.748 1.00 97.44 92 ALA A N 1
ATOM 714 C CA . ALA A 1 92 ? 1.678 7.719 14.296 1.00 97.44 92 ALA A CA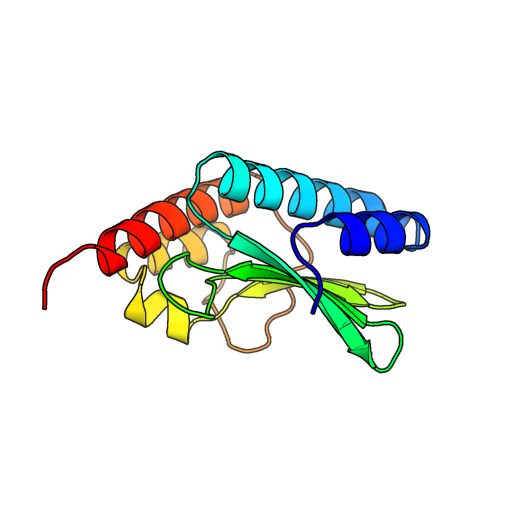 1
ATOM 715 C C . ALA A 1 92 ? 2.799 6.669 14.161 1.00 97.44 92 ALA A C 1
ATOM 717 O O . ALA A 1 92 ? 3.937 7.007 13.845 1.00 97.44 92 ALA A O 1
ATOM 718 N N . ALA A 1 93 ? 2.481 5.383 14.352 1.00 98.25 93 ALA A N 1
ATOM 719 C CA . ALA A 1 93 ? 3.449 4.298 14.183 1.00 98.25 93 ALA A CA 1
ATOM 720 C C . ALA A 1 93 ? 3.839 4.098 12.709 1.00 98.25 93 ALA A C 1
ATOM 722 O O . ALA A 1 93 ? 4.997 3.813 12.406 1.00 98.25 93 ALA A O 1
ATOM 723 N N . VAL A 1 94 ? 2.886 4.277 11.788 1.00 98.12 94 VAL A N 1
ATOM 724 C CA . VAL A 1 94 ? 3.136 4.221 10.341 1.00 98.12 94 VAL A CA 1
ATOM 725 C C . VAL A 1 94 ? 4.035 5.372 9.898 1.00 98.12 94 VAL A C 1
ATOM 727 O O . VAL A 1 94 ? 4.996 5.135 9.175 1.00 98.12 94 VAL A O 1
ATOM 730 N N . GLU A 1 95 ? 3.771 6.592 10.362 1.00 98.06 95 GLU A N 1
ATOM 731 C CA . GLU A 1 95 ? 4.601 7.767 10.064 1.00 98.06 95 GLU A CA 1
ATOM 732 C C . GLU A 1 95 ? 6.015 7.629 10.636 1.00 98.06 95 GLU A C 1
ATOM 734 O O . GLU A 1 95 ? 6.988 7.938 9.951 1.00 98.06 95 GLU A O 1
ATOM 739 N N . ALA A 1 96 ? 6.152 7.085 11.848 1.00 97.94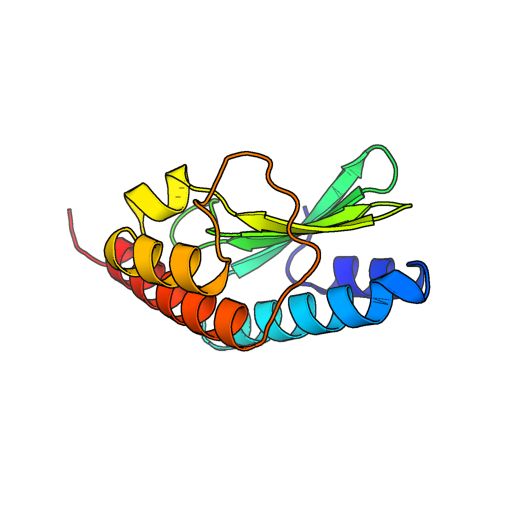 96 ALA A N 1
ATOM 740 C CA . ALA A 1 96 ? 7.455 6.800 12.441 1.00 97.94 96 ALA A CA 1
ATOM 741 C C . ALA A 1 96 ? 8.253 5.763 11.629 1.00 97.94 96 ALA A C 1
ATOM 743 O O . ALA A 1 96 ? 9.436 5.972 11.372 1.00 97.94 96 ALA A O 1
ATOM 744 N N . ALA A 1 97 ? 7.615 4.673 11.184 1.00 97.62 97 ALA A N 1
ATOM 745 C CA . ALA A 1 97 ? 8.267 3.654 10.354 1.00 97.62 97 ALA A CA 1
ATOM 746 C C . ALA A 1 97 ? 8.577 4.146 8.929 1.00 97.62 97 ALA A C 1
ATOM 748 O O . ALA A 1 97 ? 9.516 3.663 8.297 1.00 97.62 97 ALA A O 1
ATOM 749 N N . LEU A 1 98 ? 7.781 5.087 8.416 1.00 96.69 98 LEU A N 1
ATOM 750 C CA . LEU A 1 98 ? 8.003 5.734 7.125 1.00 96.69 98 LEU A CA 1
ATOM 751 C C . LEU A 1 98 ? 9.113 6.800 7.199 1.00 96.69 98 LEU A C 1
ATOM 753 O O . LEU A 1 98 ? 9.803 7.030 6.210 1.00 96.69 98 LEU A O 1
ATOM 757 N N . GLY A 1 99 ? 9.290 7.430 8.364 1.00 96.81 99 GLY A N 1
ATOM 758 C CA . GLY A 1 99 ? 10.210 8.549 8.587 1.00 96.81 99 GLY A CA 1
ATOM 759 C C . GLY A 1 99 ? 9.652 9.912 8.157 1.00 96.81 99 GLY A C 1
ATOM 760 O O . GLY A 1 99 ? 10.355 10.917 8.232 1.00 96.81 99 GLY A O 1
ATOM 761 N N . GLU A 1 100 ? 8.396 9.966 7.712 1.00 95.50 100 GLU A N 1
ATOM 762 C CA . GLU A 1 100 ? 7.709 11.185 7.288 1.00 95.50 100 GLU A CA 1
ATOM 763 C C . GLU A 1 100 ? 6.184 11.059 7.463 1.00 95.50 100 GLU A C 1
ATOM 765 O O . GLU A 1 100 ? 5.658 9.944 7.530 1.00 95.50 100 GLU A O 1
ATOM 770 N N . PRO A 1 101 ? 5.448 12.188 7.514 1.00 96.62 101 PRO A N 1
ATOM 771 C CA . PRO A 1 101 ? 3.991 12.161 7.579 1.00 96.62 101 PRO A CA 1
ATOM 772 C C . PRO A 1 101 ? 3.353 11.492 6.359 1.00 96.62 101 PRO A C 1
ATOM 774 O O . PRO A 1 101 ? 3.800 11.687 5.224 1.00 96.62 101 PRO A O 1
ATOM 777 N N . VAL A 1 102 ? 2.238 10.789 6.561 1.00 95.75 102 VAL A N 1
ATOM 778 C CA . VAL A 1 102 ? 1.484 10.177 5.461 1.00 95.75 102 VAL A CA 1
ATOM 779 C C . VAL A 1 102 ? 0.759 11.274 4.680 1.00 95.75 102 VAL A C 1
ATOM 781 O O . VAL A 1 102 ? -0.120 11.964 5.195 1.00 95.75 102 VAL A O 1
ATOM 784 N N . ARG A 1 103 ? 1.106 11.431 3.398 1.00 93.56 103 ARG A N 1
ATOM 785 C CA . ARG A 1 103 ? 0.559 12.477 2.517 1.00 93.56 103 ARG A CA 1
ATOM 786 C C . ARG A 1 103 ? -0.174 11.888 1.319 1.00 93.56 103 ARG A C 1
ATOM 788 O O . ARG A 1 103 ? 0.216 10.861 0.767 1.00 93.56 103 ARG A O 1
ATOM 795 N N . ASN A 1 104 ? -1.213 12.589 0.870 1.00 91.69 104 ASN A N 1
ATOM 796 C CA . ASN A 1 104 ? -1.921 12.235 -0.359 1.00 91.69 104 ASN A CA 1
ATOM 797 C C . ASN A 1 104 ? -0.963 12.265 -1.561 1.00 91.69 104 ASN A C 1
ATOM 799 O O . ASN A 1 104 ? -0.257 13.248 -1.772 1.00 91.69 104 ASN A O 1
ATOM 803 N N . GLY A 1 105 ? -0.968 11.196 -2.362 1.00 90.81 105 GLY A N 1
ATOM 804 C CA . GLY A 1 105 ? -0.175 11.103 -3.593 1.00 90.81 105 GLY A CA 1
ATOM 805 C C . GLY A 1 105 ? 1.311 10.782 -3.402 1.00 90.81 105 GLY A C 1
ATOM 806 O O . GLY A 1 105 ? 2.038 10.720 -4.394 1.00 90.81 105 GLY A O 1
ATOM 807 N N . ALA A 1 106 ? 1.777 10.554 -2.168 1.00 95.31 106 ALA A N 1
ATOM 808 C CA . ALA A 1 106 ? 3.161 10.160 -1.917 1.00 95.31 106 ALA A CA 1
ATOM 809 C C . ALA A 1 106 ? 3.462 8.773 -2.516 1.00 95.31 106 ALA A C 1
ATOM 811 O O . ALA A 1 106 ? 2.713 7.815 -2.310 1.00 95.31 106 ALA A O 1
ATOM 812 N N . LYS A 1 107 ? 4.572 8.671 -3.262 1.00 97.19 107 LYS A N 1
ATOM 813 C CA . LYS A 1 107 ? 5.042 7.426 -3.892 1.00 97.19 107 LYS A CA 1
ATOM 814 C C . LYS A 1 107 ? 6.155 6.798 -3.052 1.00 97.19 107 LYS A C 1
ATOM 816 O O . LYS A 1 107 ? 7.310 7.210 -3.153 1.00 97.19 107 LYS A O 1
ATOM 821 N N . ILE A 1 108 ? 5.824 5.771 -2.277 1.00 97.62 108 ILE A N 1
ATOM 822 C CA . ILE A 1 108 ? 6.764 5.077 -1.390 1.00 97.62 108 ILE A CA 1
ATOM 823 C C . ILE A 1 108 ? 7.440 3.945 -2.169 1.00 97.62 108 ILE A C 1
ATOM 825 O O . ILE A 1 108 ? 6.807 2.950 -2.527 1.00 97.62 108 ILE A O 1
ATOM 829 N N . ARG A 1 109 ? 8.735 4.107 -2.455 1.00 96.56 109 ARG A N 1
ATOM 830 C CA . ARG A 1 109 ? 9.546 3.124 -3.205 1.00 96.56 109 ARG A CA 1
ATOM 831 C C . ARG A 1 109 ? 10.441 2.273 -2.309 1.00 96.56 109 ARG A C 1
ATOM 833 O O . ARG A 1 109 ? 10.803 1.164 -2.683 1.00 96.56 109 ARG A O 1
ATOM 840 N N . HIS A 1 110 ? 10.786 2.780 -1.128 1.00 94.88 110 HIS A N 1
ATOM 841 C CA . HIS A 1 110 ? 11.555 2.043 -0.137 1.00 94.88 110 HIS A CA 1
ATOM 842 C C . HIS A 1 110 ? 10.607 1.509 0.937 1.00 94.88 110 HIS A C 1
ATOM 844 O O . HIS A 1 110 ? 10.148 2.257 1.792 1.00 94.88 110 HIS A O 1
ATOM 850 N N . VAL A 1 111 ? 10.273 0.221 0.851 1.00 97.25 111 VAL A N 1
ATOM 851 C CA . VAL A 1 111 ? 9.336 -0.431 1.775 1.00 97.25 111 VAL A CA 1
ATOM 852 C C . VAL A 1 111 ? 10.091 -1.445 2.625 1.00 97.25 111 VAL A C 1
ATOM 854 O O . VAL A 1 111 ? 10.530 -2.489 2.129 1.00 97.25 111 VAL A O 1
ATOM 857 N N . THR A 1 112 ? 10.251 -1.117 3.904 1.00 97.44 112 THR A N 1
ATOM 858 C CA . THR A 1 112 ? 10.913 -1.951 4.914 1.00 97.44 112 THR A CA 1
ATOM 859 C C . THR A 1 112 ? 9.944 -2.976 5.508 1.00 97.44 112 THR A C 1
ATOM 861 O O . THR A 1 112 ? 8.725 -2.842 5.392 1.00 97.44 112 THR A O 1
ATOM 864 N N . ASN A 1 113 ? 10.481 -4.010 6.162 1.00 97.25 113 ASN A N 1
ATOM 865 C CA . ASN A 1 113 ? 9.654 -4.975 6.892 1.00 97.25 113 ASN A CA 1
ATOM 866 C C . ASN A 1 113 ? 8.925 -4.314 8.068 1.00 97.25 113 ASN A C 1
ATOM 868 O O . ASN A 1 113 ? 7.763 -4.629 8.304 1.00 97.25 113 ASN A O 1
ATOM 872 N N . ASP A 1 114 ? 9.566 -3.356 8.741 1.00 97.75 114 ASP A N 1
ATOM 873 C CA . ASP A 1 114 ? 8.958 -2.602 9.839 1.00 97.75 114 ASP A CA 1
ATOM 874 C C . ASP A 1 114 ? 7.742 -1.807 9.359 1.00 97.75 114 ASP A C 1
ATOM 876 O O . ASP A 1 114 ? 6.687 -1.863 9.991 1.00 97.75 114 ASP A O 1
ATOM 880 N N . LEU A 1 115 ? 7.835 -1.157 8.188 1.00 98.44 115 LEU A N 1
ATOM 881 C CA . LEU A 1 115 ? 6.697 -0.467 7.578 1.00 98.44 115 LEU A CA 1
ATOM 882 C C . LEU A 1 115 ? 5.548 -1.441 7.268 1.00 98.44 115 LEU A C 1
ATOM 884 O O . LEU A 1 115 ? 4.391 -1.148 7.563 1.00 98.44 115 LEU A O 1
ATOM 888 N N . LEU A 1 116 ? 5.841 -2.620 6.711 1.00 98.62 116 LEU A N 1
ATOM 889 C CA . LEU A 1 116 ? 4.812 -3.636 6.448 1.00 98.62 116 LEU A CA 1
ATOM 890 C C . LEU A 1 116 ? 4.184 -4.178 7.737 1.00 98.62 116 LEU A C 1
ATOM 892 O O . LEU A 1 116 ? 2.977 -4.430 7.777 1.00 98.62 116 LEU A O 1
ATOM 896 N N . HIS A 1 117 ? 4.975 -4.322 8.798 1.00 98.50 117 HIS A N 1
ATOM 897 C CA . HIS A 1 117 ? 4.496 -4.763 10.100 1.00 98.50 117 HIS A CA 1
ATOM 898 C C . HIS A 1 117 ? 3.499 -3.761 10.695 1.00 98.50 117 HIS A C 1
ATOM 900 O O . HIS A 1 117 ? 2.375 -4.140 11.032 1.00 98.50 117 HIS A O 1
ATOM 906 N N . VAL A 1 118 ? 3.846 -2.471 10.747 1.00 98.44 118 VAL A N 1
ATOM 907 C CA . VAL A 1 118 ? 2.929 -1.445 11.272 1.00 98.44 118 VAL A CA 1
ATOM 908 C C . VAL A 1 118 ? 1.707 -1.237 10.372 1.00 98.44 118 VAL A C 1
ATOM 910 O O . VAL A 1 118 ? 0.606 -1.039 10.883 1.00 98.44 118 VAL A O 1
ATOM 913 N N . LEU A 1 119 ? 1.843 -1.375 9.046 1.00 98.62 119 LEU A N 1
ATOM 914 C CA . LEU A 1 119 ? 0.696 -1.353 8.130 1.00 98.62 119 LEU A CA 1
ATOM 915 C C . LEU A 1 119 ? -0.249 -2.535 8.361 1.00 98.62 119 LEU A C 1
ATOM 917 O O . LEU A 1 119 ? -1.464 -2.377 8.271 1.00 98.62 119 LEU A O 1
ATOM 921 N N . THR A 1 120 ? 0.284 -3.708 8.693 1.00 98.69 120 THR A N 1
ATOM 922 C CA . THR A 1 120 ? -0.526 -4.883 9.047 1.00 98.69 120 THR A CA 1
ATOM 923 C C . THR A 1 120 ? -1.333 -4.627 10.319 1.00 98.69 120 THR A C 1
ATOM 925 O O . THR A 1 120 ? -2.534 -4.897 10.356 1.00 98.69 120 THR A O 1
ATOM 928 N N . SER A 1 121 ? -0.708 -4.037 11.341 1.00 98.38 121 SER A N 1
ATOM 929 C CA . SER A 1 121 ? -1.405 -3.595 12.556 1.00 98.38 121 SER A CA 1
ATOM 930 C C . SER A 1 121 ? -2.485 -2.551 12.252 1.00 98.38 121 SER A C 1
ATOM 932 O O . SER A 1 121 ? -3.589 -2.648 12.785 1.00 98.38 121 SER A O 1
ATOM 934 N N . ALA A 1 122 ? -2.229 -1.628 11.321 1.00 98.44 122 ALA A N 1
ATOM 935 C CA . ALA A 1 122 ? -3.227 -0.655 10.884 1.00 98.44 122 ALA A CA 1
ATOM 936 C C . ALA A 1 122 ? -4.432 -1.306 10.182 1.00 98.44 122 ALA A C 1
ATOM 938 O O . ALA A 1 122 ? -5.569 -0.919 10.439 1.00 98.44 122 ALA A O 1
ATOM 939 N N . TYR A 1 123 ? -4.228 -2.329 9.343 1.00 98.25 123 TYR A N 1
ATOM 940 C CA . TYR A 1 123 ? -5.343 -3.089 8.756 1.00 98.25 123 TYR A CA 1
ATOM 941 C C . TYR A 1 123 ? -6.147 -3.859 9.812 1.00 98.25 123 TYR A C 1
ATOM 943 O O . TYR A 1 123 ? -7.374 -3.952 9.714 1.00 98.25 123 TYR A O 1
ATOM 951 N N . ARG A 1 124 ? -5.487 -4.362 10.859 1.00 97.62 124 ARG A N 1
ATOM 952 C CA . ARG A 1 124 ? -6.171 -4.981 12.001 1.00 97.62 124 ARG A CA 1
ATOM 953 C C . ARG A 1 124 ? -7.049 -3.978 12.753 1.00 97.62 124 ARG A C 1
ATOM 955 O O . ARG A 1 124 ? -8.189 -4.294 13.066 1.00 97.62 124 ARG A O 1
ATOM 962 N N . GLU A 1 125 ? -6.560 -2.766 13.003 1.00 97.50 125 GLU A N 1
ATOM 963 C CA . GLU A 1 125 ? -7.383 -1.699 13.589 1.00 97.50 125 GLU A CA 1
ATOM 964 C C . GLU A 1 125 ? -8.560 -1.337 12.666 1.00 97.50 125 GLU A C 1
ATOM 966 O O . GLU A 1 125 ? -9.711 -1.300 13.102 1.00 97.50 125 GLU A O 1
ATOM 971 N N . ALA A 1 126 ? -8.283 -1.150 11.372 1.00 96.75 126 ALA A N 1
ATOM 972 C CA . ALA A 1 126 ? -9.272 -0.753 10.375 1.00 96.75 126 ALA A CA 1
ATOM 973 C C . ALA A 1 126 ? -10.433 -1.735 10.224 1.00 96.75 126 ALA A C 1
ATOM 975 O O . ALA A 1 126 ? -11.579 -1.318 10.043 1.00 96.75 126 ALA A O 1
ATOM 976 N N . THR A 1 127 ? -10.145 -3.030 10.310 1.00 94.31 127 THR A N 1
ATOM 977 C CA . THR A 1 127 ? -11.166 -4.081 10.257 1.00 94.31 127 THR A CA 1
ATOM 978 C C . THR A 1 127 ? -12.035 -4.080 11.508 1.00 94.31 127 THR A C 1
ATOM 980 O O . THR A 1 127 ? -13.253 -4.159 11.391 1.00 94.31 127 THR A O 1
ATOM 983 N N . GLN A 1 128 ? -11.448 -3.884 12.691 1.00 90.50 128 GLN A N 1
ATOM 984 C CA . GLN A 1 128 ? -12.187 -3.796 13.956 1.00 90.50 128 GLN A CA 1
ATOM 985 C C . GLN A 1 128 ? -13.080 -2.549 14.034 1.00 90.50 128 GLN A C 1
ATOM 987 O O . GLN A 1 128 ? -14.204 -2.629 14.527 1.00 90.50 128 GLN A O 1
ATOM 992 N N . ALA A 1 129 ? -12.626 -1.413 13.497 1.00 77.19 129 ALA A N 1
ATOM 993 C CA . ALA A 1 129 ? -13.411 -0.179 13.438 1.00 77.19 129 ALA A CA 1
ATOM 994 C C . ALA A 1 129 ? -14.648 -0.281 12.521 1.00 77.19 129 ALA A C 1
ATOM 996 O O . ALA A 1 129 ? -15.552 0.547 12.606 1.00 77.19 129 ALA A O 1
ATOM 997 N N . GLY A 1 130 ? -14.694 -1.266 11.617 1.00 65.06 130 GLY A N 1
ATOM 998 C CA . GLY A 1 130 ? -15.848 -1.545 10.757 1.00 65.06 130 GLY A CA 1
ATOM 999 C C . GLY A 1 130 ? -16.922 -2.428 11.391 1.00 65.06 130 GLY A C 1
ATOM 1000 O O . GLY A 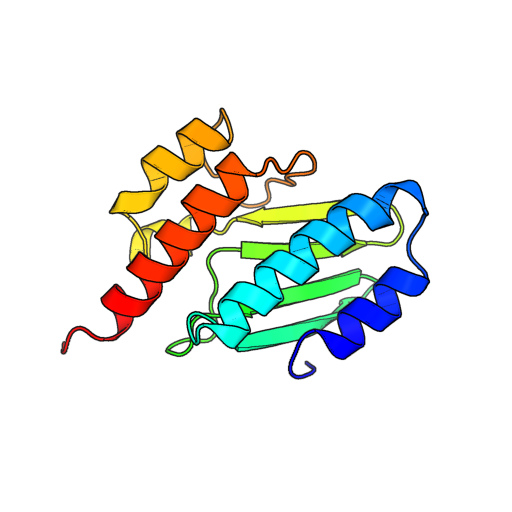1 130 ? -18.026 -2.485 10.860 1.00 65.06 130 GLY A O 1
ATOM 1001 N N . THR A 1 131 ? -16.609 -3.098 12.501 1.00 60.28 131 THR A N 1
ATOM 1002 C CA . THR A 1 131 ? -17.485 -4.085 13.157 1.00 60.28 131 THR A CA 1
ATOM 1003 C C . THR A 1 131 ? -18.208 -3.514 14.381 1.00 60.28 131 THR A C 1
ATOM 1005 O O . THR A 1 131 ? -19.040 -4.193 14.977 1.00 60.28 131 THR A O 1
ATOM 1008 N N . ALA A 1 132 ? -17.903 -2.276 14.780 1.00 48.19 132 ALA A N 1
ATOM 1009 C CA . ALA A 1 132 ? -18.623 -1.606 15.856 1.00 48.19 132 ALA A CA 1
ATOM 1010 C C . ALA A 1 132 ? -20.046 -1.237 15.379 1.00 48.19 132 ALA A C 1
ATOM 1012 O O . ALA A 1 132 ? -20.169 -0.578 14.342 1.00 48.19 132 ALA A O 1
ATOM 1013 N N . PRO A 1 133 ? -21.113 -1.651 16.090 1.00 41.25 133 PRO A N 1
ATOM 1014 C CA . PRO A 1 133 ? -22.470 -1.241 15.750 1.00 41.25 133 PRO A CA 1
ATOM 1015 C C . PRO A 1 133 ? -22.585 0.281 15.889 1.00 41.25 133 PRO A C 1
ATOM 1017 O O . PRO A 1 133 ? -22.088 0.856 16.859 1.00 41.25 133 PRO A O 1
ATOM 1020 N N . THR A 1 134 ? -23.188 0.915 14.883 1.00 42.19 134 THR A N 1
ATOM 1021 C CA . THR A 1 134 ? -23.613 2.323 14.943 1.00 42.19 134 THR A CA 1
ATOM 1022 C C . THR A 1 134 ? -24.972 2.406 15.617 1.00 42.19 134 THR A C 1
ATOM 1024 O O . THR A 1 134 ? -25.776 1.473 15.390 1.00 42.19 134 THR A O 1
#

Sequence (134 aa):
MYPGSGKFRAAMDQAPADQQPLLRRLTDWAEQLDAAGMVVLKTYRGKNAITTLLPRLPTEDAGLATIYQEPKAAYLQLWPSVFARRAPKSLAAVEAALGEPVRNGAKIRHVTNDLLHVLTSAYREATQAGTAPT

Organism: NCBI:txid1076126

Radius of gyration: 14.1 Å; chains: 1; bounding box: 38×27×36 Å

Secondary structure (DSSP, 8-state):
-EESSHHHHHHHTTS-TTTHHHHHHHHHHHHHHHHTTS-EEEEEE-STT-EEEEEE-TTSS--SEEEEEETTEEEEEE-HHHHHHH-TTTHHHHHHHHTS---TT--B----HHHHHHHHHHHHHHHHTTSS--